Protein AF-A0A370G1S7-F1 (afdb_monomer_lite)

Structure (mmCIF, N/CA/C/O backbone):
data_AF-A0A370G1S7-F1
#
_entry.id   AF-A0A370G1S7-F1
#
loop_
_atom_site.group_PDB
_atom_site.id
_atom_site.type_symbol
_atom_site.label_atom_id
_atom_site.label_alt_id
_atom_site.label_comp_id
_atom_site.label_asym_id
_atom_site.label_entity_id
_atom_site.label_seq_id
_atom_site.pdbx_PDB_ins_code
_atom_site.Cartn_x
_atom_site.Cartn_y
_atom_site.Cartn_z
_atom_site.occupancy
_atom_site.B_iso_or_equiv
_atom_site.auth_seq_id
_atom_site.auth_comp_id
_atom_site.auth_asym_id
_atom_site.auth_atom_id
_atom_site.pdbx_PDB_model_num
ATOM 1 N N . MET A 1 1 ? 10.199 -16.682 0.780 1.00 47.81 1 MET A N 1
ATOM 2 C CA . MET A 1 1 ? 8.820 -16.624 0.254 1.00 47.81 1 MET A CA 1
ATOM 3 C C . MET A 1 1 ? 8.368 -15.181 0.367 1.00 47.81 1 MET A C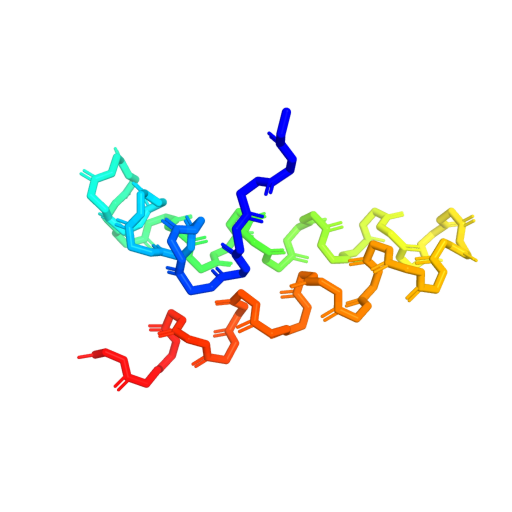 1
ATOM 5 O O . MET A 1 1 ? 8.485 -14.636 1.455 1.00 47.81 1 MET A O 1
ATOM 9 N N . ALA A 1 2 ? 7.983 -14.537 -0.735 1.00 58.19 2 ALA A N 1
ATOM 10 C CA . ALA A 1 2 ? 7.353 -13.219 -0.657 1.00 58.19 2 ALA A CA 1
ATOM 11 C C . ALA A 1 2 ? 5.923 -13.421 -0.134 1.00 58.19 2 ALA A C 1
ATOM 13 O O . ALA A 1 2 ? 5.226 -14.295 -0.646 1.00 58.19 2 ALA A O 1
ATOM 14 N N . LEU A 1 3 ? 5.534 -12.687 0.911 1.00 74.69 3 LEU A N 1
ATOM 15 C CA . LEU A 1 3 ? 4.154 -12.674 1.414 1.00 74.69 3 LEU A CA 1
ATOM 16 C C . LEU A 1 3 ? 3.210 -12.205 0.301 1.00 74.69 3 LEU A C 1
ATOM 18 O O . LEU A 1 3 ? 3.574 -11.305 -0.455 1.00 74.69 3 LEU A O 1
ATOM 22 N N . HIS A 1 4 ? 2.014 -12.786 0.202 1.00 92.69 4 HIS A N 1
ATOM 23 C CA . HIS A 1 4 ? 0.984 -12.287 -0.714 1.00 92.69 4 HIS A CA 1
ATOM 24 C C . HIS A 1 4 ? 0.527 -10.877 -0.266 1.00 92.69 4 HIS A C 1
ATOM 26 O O . HIS A 1 4 ? 0.511 -10.617 0.942 1.00 92.69 4 HIS A O 1
ATOM 32 N N . PRO A 1 5 ? 0.100 -9.967 -1.173 1.00 93.81 5 PRO A N 1
ATOM 33 C CA . PRO A 1 5 ? -0.340 -8.616 -0.797 1.00 93.81 5 PRO A CA 1
ATOM 34 C C . PRO A 1 5 ? -1.404 -8.598 0.307 1.00 93.81 5 PRO A C 1
ATOM 36 O O . PRO A 1 5 ? -1.310 -7.831 1.261 1.00 93.81 5 PRO A O 1
ATOM 39 N N . LYS A 1 6 ? -2.374 -9.516 0.241 1.00 94.50 6 LYS A N 1
ATOM 40 C CA . LYS A 1 6 ? -3.410 -9.671 1.267 1.00 94.50 6 LYS A CA 1
ATOM 41 C C . LYS A 1 6 ? -2.837 -10.013 2.646 1.00 94.50 6 LYS A C 1
ATOM 43 O O . LYS A 1 6 ? -3.183 -9.370 3.630 1.00 94.50 6 LYS A O 1
ATOM 48 N N . GLU A 1 7 ? -1.937 -10.993 2.718 1.00 96.38 7 GLU A N 1
ATOM 49 C CA . GLU A 1 7 ? -1.298 -11.391 3.980 1.00 96.38 7 GLU A CA 1
ATOM 50 C C . GLU A 1 7 ? -0.457 -10.243 4.546 1.00 96.38 7 GLU A C 1
ATOM 52 O O . GLU A 1 7 ? -0.429 -10.012 5.755 1.00 96.38 7 GLU A O 1
ATOM 57 N N . LYS A 1 8 ? 0.199 -9.478 3.662 1.00 96.38 8 LYS A N 1
ATOM 58 C CA . LYS A 1 8 ? 0.965 -8.303 4.064 1.00 96.38 8 LYS A CA 1
ATOM 59 C C . LYS A 1 8 ? 0.066 -7.190 4.600 1.00 96.38 8 LYS A C 1
ATOM 61 O O . LYS A 1 8 ? 0.411 -6.596 5.619 1.00 96.38 8 LYS A O 1
ATOM 66 N N . ALA A 1 9 ? -1.077 -6.940 3.964 1.00 96.25 9 ALA A N 1
ATOM 67 C CA . ALA A 1 9 ? -2.080 -5.987 4.430 1.00 96.25 9 ALA A CA 1
ATOM 68 C C . ALA A 1 9 ? -2.601 -6.362 5.825 1.00 96.25 9 ALA A C 1
ATOM 70 O O . ALA A 1 9 ? -2.553 -5.539 6.736 1.00 96.25 9 ALA A O 1
ATOM 71 N N . GLU A 1 10 ? -3.014 -7.618 6.024 1.00 95.88 10 GLU A N 1
ATOM 72 C CA . GLU A 1 10 ? -3.481 -8.127 7.322 1.00 95.88 10 GLU A CA 1
ATOM 73 C C . GLU A 1 10 ? -2.403 -8.004 8.407 1.00 95.88 10 GLU A C 1
ATOM 75 O O . GLU A 1 10 ? -2.680 -7.558 9.523 1.00 95.88 10 GLU A O 1
ATOM 80 N N . GLN A 1 11 ? -1.151 -8.338 8.076 1.00 95.81 11 GLN A N 1
ATOM 81 C CA . GLN A 1 11 ? -0.024 -8.164 8.988 1.00 95.81 11 GLN A CA 1
ATOM 82 C C . GLN A 1 11 ? 0.173 -6.688 9.360 1.00 95.81 11 GLN A C 1
ATOM 84 O O . GLN A 1 11 ? 0.317 -6.370 10.538 1.00 95.81 11 GLN A O 1
ATOM 89 N N . MET A 1 12 ? 0.160 -5.782 8.379 1.00 96.44 12 MET A N 1
ATOM 90 C CA . MET A 1 12 ? 0.348 -4.352 8.626 1.00 96.44 12 MET A CA 1
ATOM 91 C C . MET A 1 12 ? -0.781 -3.773 9.474 1.00 96.44 12 MET A C 1
ATOM 93 O O . MET A 1 12 ? -0.500 -3.032 10.410 1.00 96.44 12 MET A O 1
ATOM 97 N N . VAL A 1 13 ? -2.038 -4.140 9.216 1.00 96.25 13 VAL A N 1
ATOM 98 C CA . VAL A 1 13 ? -3.176 -3.723 10.051 1.00 96.25 13 VAL A CA 1
ATOM 99 C C . VAL A 1 13 ? -3.014 -4.239 11.480 1.00 96.25 13 VAL A C 1
ATOM 101 O O . VAL A 1 13 ? -3.228 -3.490 12.431 1.00 96.25 13 VAL A O 1
ATOM 104 N N . LYS A 1 14 ? -2.563 -5.484 11.657 1.00 96.19 14 LYS A N 1
ATOM 105 C CA . LYS A 1 14 ? -2.325 -6.064 12.984 1.00 96.19 14 LYS A CA 1
ATOM 106 C C . LYS A 1 14 ? -1.183 -5.382 13.746 1.00 96.19 14 LYS A C 1
ATOM 108 O O . LYS A 1 14 ? -1.281 -5.221 14.958 1.00 96.19 14 LYS A O 1
ATOM 113 N N . GLU A 1 15 ? -0.099 -5.020 13.064 1.00 96.38 15 GLU A N 1
ATOM 114 C CA . GLU A 1 15 ? 1.107 -4.453 13.685 1.00 96.38 15 GLU A CA 1
ATOM 115 C C . GLU A 1 15 ? 1.024 -2.933 13.883 1.00 96.38 15 GLU A C 1
ATOM 117 O O . GLU A 1 15 ? 1.496 -2.415 14.893 1.00 96.38 15 GLU A O 1
ATOM 122 N N . LEU A 1 16 ? 0.433 -2.215 12.924 1.00 95.50 16 LEU A N 1
ATOM 123 C CA . LEU A 1 16 ? 0.447 -0.751 12.846 1.00 95.50 16 LEU A CA 1
ATOM 124 C C . LEU A 1 16 ? -0.931 -0.118 13.087 1.00 95.50 16 LEU A C 1
ATOM 126 O O . LEU A 1 16 ? -1.020 1.092 13.316 1.00 95.50 16 LEU A O 1
ATOM 130 N N . GLY A 1 17 ? -2.014 -0.899 13.023 1.00 94.19 17 GLY A N 1
ATOM 131 C CA . GLY A 1 17 ? -3.381 -0.401 13.154 1.00 94.19 17 GLY A CA 1
ATOM 132 C C . GLY A 1 17 ? -3.678 0.701 12.138 1.00 94.19 17 GLY A C 1
ATOM 133 O O . GLY A 1 17 ? -3.515 0.518 10.933 1.00 94.19 17 GLY A O 1
ATOM 134 N N . ALA A 1 18 ? -4.055 1.882 12.633 1.00 92.12 18 ALA A N 1
ATOM 135 C CA . ALA A 1 18 ? -4.364 3.050 11.805 1.00 92.12 18 ALA A CA 1
ATOM 136 C C . ALA A 1 18 ? -3.186 3.531 10.931 1.00 92.12 18 ALA A C 1
ATOM 138 O O . ALA A 1 18 ? -3.410 4.216 9.936 1.00 92.12 18 ALA A O 1
ATOM 139 N N . GLN A 1 19 ? -1.943 3.169 11.273 1.00 96.19 19 GLN A N 1
ATOM 140 C CA . GLN A 1 19 ? -0.756 3.550 10.500 1.00 96.19 19 GLN A CA 1
ATOM 141 C C . GLN A 1 19 ? -0.440 2.589 9.343 1.00 96.19 19 GLN A C 1
ATOM 143 O O . GLN A 1 19 ? 0.473 2.852 8.562 1.00 96.19 19 GLN A O 1
ATOM 148 N N . ALA A 1 20 ? -1.188 1.492 9.194 1.00 96.94 20 ALA A N 1
ATOM 149 C CA . ALA A 1 20 ? -0.962 0.524 8.124 1.00 96.94 20 ALA A CA 1
ATOM 150 C C . ALA A 1 20 ? -1.117 1.155 6.733 1.00 96.94 20 ALA A C 1
ATOM 152 O O . ALA A 1 20 ? -0.255 0.980 5.873 1.00 96.94 20 ALA A O 1
ATOM 153 N N . LEU A 1 21 ? -2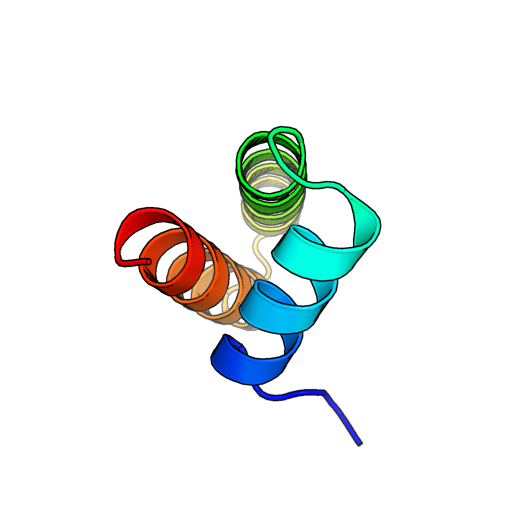.190 1.924 6.533 1.00 96.81 21 LEU A N 1
ATOM 154 C CA . LEU A 1 21 ? -2.466 2.584 5.263 1.00 96.81 21 LEU A CA 1
ATOM 155 C C . LEU A 1 21 ? -1.393 3.621 4.873 1.00 96.81 21 LEU A C 1
ATOM 157 O O . LEU A 1 21 ? -0.826 3.477 3.790 1.00 96.81 21 LEU A O 1
ATOM 161 N N . PRO A 1 22 ? -1.058 4.623 5.712 1.00 97.88 22 PRO A N 1
ATOM 162 C CA . PRO A 1 22 ? -0.050 5.617 5.343 1.00 97.88 22 PRO A CA 1
ATOM 163 C C . PRO A 1 22 ? 1.346 5.010 5.143 1.00 97.88 22 PRO A C 1
ATOM 165 O O . PRO A 1 22 ? 2.090 5.474 4.280 1.00 97.88 22 PRO A O 1
ATOM 168 N N . GLU A 1 23 ? 1.715 3.950 5.875 1.00 97.94 23 GLU A N 1
ATOM 169 C CA . GLU A 1 23 ? 2.979 3.246 5.618 1.00 97.94 23 GLU A CA 1
ATOM 170 C C . GLU A 1 23 ? 2.948 2.507 4.269 1.00 97.94 23 GLU A 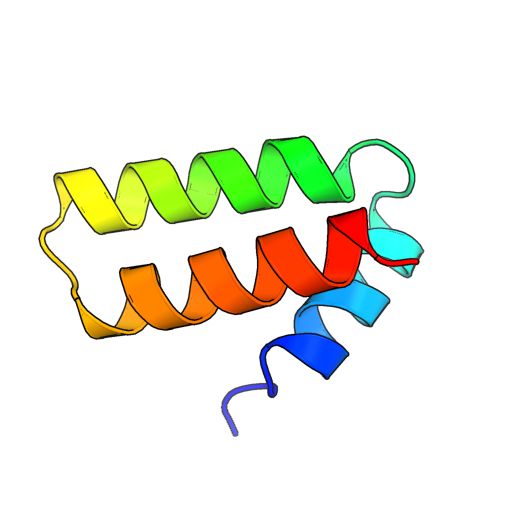C 1
ATOM 172 O O . GLU A 1 23 ? 3.929 2.564 3.529 1.00 97.94 23 GLU A O 1
ATOM 177 N N . ALA A 1 24 ? 1.836 1.861 3.897 1.00 97.25 24 ALA A N 1
ATOM 178 C CA . ALA A 1 24 ? 1.705 1.208 2.592 1.00 97.25 24 ALA A CA 1
ATOM 179 C C . ALA A 1 24 ? 1.740 2.223 1.432 1.00 97.25 24 ALA A C 1
ATOM 181 O O . ALA A 1 24 ? 2.449 2.010 0.449 1.00 97.25 24 ALA A O 1
ATOM 182 N N . GLU A 1 25 ? 1.060 3.366 1.572 1.00 98.12 25 GLU A N 1
ATOM 183 C CA . GLU A 1 25 ? 1.094 4.467 0.596 1.00 98.12 25 GLU A CA 1
ATOM 184 C C . GLU A 1 25 ? 2.506 5.050 0.439 1.00 98.12 25 GLU A C 1
ATOM 186 O O . GLU A 1 25 ? 2.952 5.318 -0.678 1.00 98.12 25 GLU A O 1
ATOM 191 N N . LYS A 1 26 ? 3.264 5.164 1.536 1.00 98.25 26 LYS A N 1
ATOM 192 C CA . LYS A 1 26 ? 4.673 5.572 1.489 1.00 98.25 26 LYS A CA 1
ATOM 193 C C . LYS A 1 26 ? 5.533 4.578 0.706 1.00 98.25 26 LYS A C 1
ATOM 195 O O . LYS A 1 26 ? 6.361 4.997 -0.100 1.00 98.25 26 LYS A O 1
ATOM 200 N N . ARG A 1 27 ? 5.356 3.271 0.925 1.00 97.75 27 ARG A N 1
ATOM 201 C CA . ARG A 1 27 ? 6.098 2.222 0.197 1.00 97.75 27 ARG A CA 1
ATOM 202 C C . ARG A 1 27 ? 5.778 2.231 -1.293 1.00 97.75 27 ARG A C 1
ATOM 204 O O . ARG A 1 27 ? 6.696 2.149 -2.103 1.00 97.75 27 ARG A O 1
ATOM 211 N N . TYR A 1 28 ? 4.508 2.418 -1.639 1.00 98.12 28 TYR A N 1
ATOM 212 C CA . TYR A 1 28 ? 4.083 2.623 -3.019 1.00 98.12 28 TYR A CA 1
ATOM 213 C C . TYR A 1 28 ? 4.754 3.854 -3.649 1.00 98.12 28 TYR A C 1
ATOM 215 O O . TYR A 1 28 ? 5.280 3.763 -4.756 1.00 98.12 28 TYR A O 1
ATOM 223 N N . GLY A 1 29 ? 4.828 4.975 -2.923 1.00 98.00 29 GLY A N 1
ATOM 224 C CA . GLY A 1 29 ? 5.555 6.172 -3.360 1.00 98.00 29 GLY A CA 1
ATOM 225 C C . GLY A 1 29 ? 7.028 5.897 -3.685 1.00 98.00 29 GLY A C 1
ATOM 226 O O . GLY A 1 29 ? 7.505 6.278 -4.749 1.00 98.00 29 GLY A O 1
ATOM 227 N N . VAL A 1 30 ? 7.727 5.147 -2.828 1.00 98.00 30 VAL A N 1
ATOM 228 C CA . VAL A 1 30 ? 9.118 4.731 -3.091 1.00 98.00 30 VAL A CA 1
ATOM 229 C C . VAL A 1 30 ? 9.213 3.842 -4.338 1.00 98.00 30 VAL A C 1
ATOM 231 O O . VAL A 1 30 ? 10.116 4.018 -5.153 1.00 98.00 30 VAL A O 1
ATOM 234 N N . ALA A 1 31 ? 8.276 2.910 -4.530 1.00 97.56 31 ALA A N 1
ATOM 235 C CA . ALA A 1 31 ? 8.251 2.051 -5.714 1.00 97.56 31 ALA A CA 1
ATOM 236 C C . ALA A 1 31 ? 8.012 2.843 -7.016 1.00 97.56 31 ALA A C 1
ATOM 238 O O . ALA A 1 31 ? 8.568 2.500 -8.064 1.00 97.56 31 ALA A O 1
ATOM 239 N N . LEU A 1 32 ? 7.222 3.923 -6.956 1.00 97.88 32 LEU A N 1
ATOM 240 C CA . LEU A 1 32 ? 7.058 4.867 -8.064 1.00 97.88 32 LEU A CA 1
ATOM 241 C C . LEU A 1 32 ? 8.364 5.603 -8.376 1.00 97.88 32 LEU A C 1
ATOM 243 O O . LEU A 1 32 ? 8.775 5.637 -9.533 1.00 97.88 32 LEU A O 1
ATOM 247 N N . GLU A 1 33 ? 9.040 6.143 -7.358 1.00 98.25 33 GLU A N 1
ATOM 248 C CA . GLU A 1 33 ? 10.323 6.847 -7.520 1.00 98.25 33 GLU A CA 1
ATOM 249 C C . GLU A 1 33 ? 11.411 5.948 -8.122 1.00 98.25 33 GLU A C 1
ATOM 251 O O . GLU A 1 33 ? 12.214 6.396 -8.939 1.00 98.25 33 GLU A O 1
ATOM 256 N N . MET A 1 34 ? 11.416 4.667 -7.751 1.00 97.94 34 MET A N 1
ATOM 257 C CA . MET A 1 34 ? 12.362 3.674 -8.265 1.00 97.94 34 MET A CA 1
ATOM 258 C C . MET A 1 34 ? 11.969 3.087 -9.625 1.00 97.94 34 MET A C 1
ATOM 260 O O . MET A 1 34 ? 12.740 2.311 -10.188 1.00 97.94 34 MET A O 1
ATOM 264 N N . LEU A 1 35 ? 10.791 3.438 -10.158 1.00 97.31 35 LEU A N 1
ATOM 265 C CA . LEU A 1 35 ? 10.215 2.844 -11.371 1.00 97.31 35 LEU A CA 1
ATOM 266 C C . LEU A 1 35 ? 10.103 1.305 -11.297 1.00 97.31 35 LEU A C 1
ATOM 268 O O . LEU A 1 35 ? 10.121 0.623 -12.324 1.00 97.31 35 LEU A O 1
ATOM 272 N N . ASP A 1 36 ? 9.964 0.746 -10.090 1.00 97.69 36 ASP A N 1
ATOM 273 C CA . ASP A 1 36 ? 9.804 -0.695 -9.882 1.00 97.69 36 ASP A CA 1
ATOM 274 C C . ASP A 1 36 ? 8.331 -1.089 -10.040 1.00 97.69 36 ASP A C 1
ATOM 276 O O . ASP A 1 36 ? 7.542 -1.058 -9.095 1.00 97.69 36 ASP A O 1
ATOM 280 N N . LEU A 1 37 ? 7.956 -1.474 -11.260 1.00 94.88 37 LEU A N 1
ATOM 281 C CA . LEU A 1 37 ? 6.583 -1.857 -11.604 1.00 94.88 37 LEU A CA 1
ATOM 282 C C . LEU A 1 37 ? 6.058 -3.046 -10.7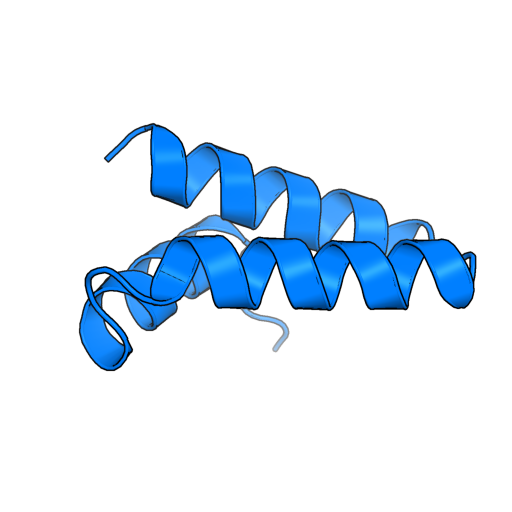86 1.00 94.88 37 LEU A C 1
ATOM 284 O O . LEU A 1 37 ? 4.851 -3.155 -10.568 1.00 94.88 37 LEU A O 1
ATOM 288 N N . LYS A 1 38 ? 6.941 -3.946 -10.336 1.00 95.75 38 LYS A N 1
ATOM 289 C CA . LYS A 1 38 ? 6.535 -5.116 -9.556 1.00 95.75 38 LYS A CA 1
ATOM 290 C C . LYS A 1 38 ? 6.148 -4.698 -8.143 1.00 95.75 38 LYS A C 1
ATOM 292 O O . LYS A 1 38 ? 5.093 -5.101 -7.660 1.00 95.75 38 LYS A O 1
ATOM 297 N N . GLU A 1 39 ? 6.982 -3.883 -7.503 1.00 96.56 39 GLU A N 1
ATOM 298 C CA . GLU A 1 39 ? 6.678 -3.333 -6.182 1.00 96.56 39 GLU A CA 1
ATOM 299 C C . GLU A 1 39 ? 5.481 -2.374 -6.247 1.00 96.56 39 GLU A C 1
ATOM 301 O O . GLU A 1 39 ? 4.642 -2.398 -5.353 1.00 96.56 39 GLU A O 1
ATOM 306 N N . GLN A 1 40 ? 5.332 -1.589 -7.319 1.00 97.50 40 GLN A N 1
ATOM 307 C CA . GLN A 1 40 ? 4.158 -0.728 -7.511 1.00 97.50 40 GLN A CA 1
ATOM 308 C C . GLN A 1 40 ? 2.857 -1.533 -7.497 1.00 97.50 40 GLN A C 1
ATOM 310 O O . GLN A 1 40 ? 1.964 -1.209 -6.718 1.00 97.50 40 GLN A O 1
ATOM 315 N N . GLY A 1 41 ? 2.762 -2.591 -8.312 1.00 97.06 41 GLY A N 1
ATOM 316 C CA . GLY A 1 41 ? 1.579 -3.457 -8.336 1.00 97.06 41 GLY A CA 1
ATOM 317 C C . GLY A 1 41 ? 1.333 -4.126 -6.984 1.00 97.06 41 GLY A C 1
ATOM 318 O O . GLY A 1 41 ? 0.221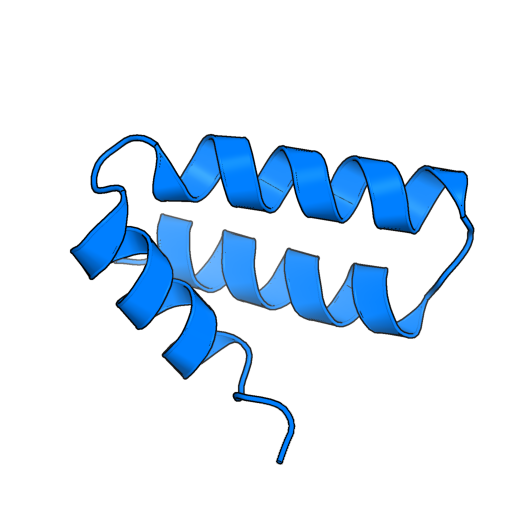 -4.090 -6.469 1.00 97.06 41 GLY A O 1
ATOM 319 N N . PHE A 1 42 ? 2.394 -4.641 -6.358 1.00 97.62 42 PHE A N 1
ATOM 320 C CA . PHE A 1 42 ? 2.304 -5.250 -5.034 1.00 97.62 42 PHE A CA 1
ATOM 321 C C . PHE A 1 42 ? 1.736 -4.285 -3.984 1.00 97.62 42 PHE A C 1
ATOM 323 O O . PHE A 1 42 ? 0.786 -4.627 -3.283 1.00 97.62 42 PHE A O 1
ATOM 330 N N . TRP A 1 43 ? 2.295 -3.078 -3.862 1.00 97.56 43 TRP A N 1
ATOM 331 C CA . TRP A 1 43 ? 1.857 -2.114 -2.852 1.00 97.56 43 TRP A CA 1
ATOM 332 C C . TRP A 1 43 ? 0.482 -1.524 -3.157 1.00 97.56 43 TRP A C 1
ATOM 334 O O . TRP A 1 43 ? -0.255 -1.240 -2.214 1.00 97.56 43 TRP A O 1
ATOM 344 N N . LEU A 1 44 ? 0.105 -1.395 -4.434 1.00 97.75 44 LEU A N 1
ATOM 345 C CA . LEU A 1 44 ? -1.253 -1.017 -4.819 1.00 97.75 44 LEU A CA 1
ATOM 346 C C . LEU A 1 44 ? -2.270 -2.042 -4.286 1.00 97.75 44 LEU A C 1
ATOM 348 O O . LEU A 1 44 ? -3.205 -1.656 -3.587 1.00 97.75 44 LEU A O 1
ATOM 352 N N . ASP A 1 45 ? -2.023 -3.338 -4.504 1.00 97.75 45 ASP A N 1
ATOM 353 C CA . ASP A 1 45 ? -2.882 -4.422 -4.006 1.00 97.75 45 ASP A CA 1
ATOM 354 C C . ASP A 1 45 ? -2.947 -4.439 -2.465 1.00 97.75 45 ASP A C 1
ATOM 356 O O . ASP A 1 45 ? -4.009 -4.651 -1.875 1.00 97.75 45 ASP A O 1
ATOM 360 N N . VAL A 1 46 ? -1.820 -4.189 -1.780 1.00 97.50 46 VAL A N 1
ATOM 361 C CA . VAL A 1 46 ? -1.792 -4.057 -0.309 1.00 97.50 46 VAL A CA 1
ATOM 362 C C . VAL A 1 46 ? -2.694 -2.904 0.142 1.00 97.50 46 VAL A C 1
ATOM 364 O O . VAL A 1 4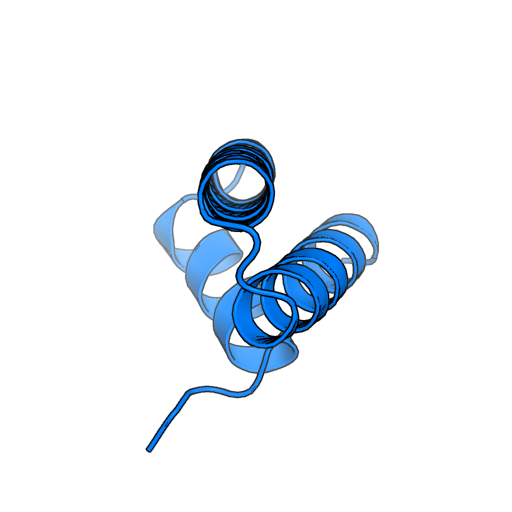6 ? -3.496 -3.079 1.059 1.00 97.50 46 VAL A O 1
ATOM 367 N N . ILE A 1 47 ? -2.579 -1.731 -0.487 1.00 98.00 47 ILE A N 1
ATOM 368 C CA . ILE A 1 47 ? -3.375 -0.540 -0.151 1.00 98.00 47 ILE A CA 1
ATOM 369 C C . ILE A 1 47 ? -4.868 -0.812 -0.351 1.00 98.00 47 ILE A C 1
ATOM 371 O O . ILE A 1 47 ? -5.671 -0.463 0.517 1.00 98.00 47 ILE A O 1
ATOM 375 N N . GLU A 1 48 ? -5.246 -1.446 -1.462 1.00 97.56 48 GLU A N 1
ATOM 376 C CA . GLU A 1 48 ? -6.637 -1.821 -1.729 1.00 97.56 48 GLU A CA 1
ATOM 377 C C . GLU A 1 48 ? -7.177 -2.782 -0.666 1.00 97.56 48 GLU A C 1
ATOM 379 O O . GLU A 1 48 ? -8.278 -2.582 -0.143 1.00 97.56 48 GLU A O 1
ATOM 384 N N . HIS A 1 49 ? -6.384 -3.777 -0.264 1.00 97.00 49 HIS A N 1
ATOM 385 C CA . HIS A 1 49 ? -6.767 -4.689 0.809 1.00 97.00 49 HIS A CA 1
ATOM 386 C C . HIS A 1 49 ? -6.901 -4.001 2.169 1.00 97.00 49 HIS A C 1
ATOM 388 O O . HIS A 1 49 ? -7.808 -4.346 2.916 1.00 97.00 49 HIS A O 1
ATOM 394 N N . ILE A 1 50 ? -6.053 -3.023 2.501 1.00 96.00 50 ILE A N 1
ATOM 395 C CA . ILE A 1 50 ? -6.188 -2.266 3.756 1.00 96.00 50 ILE A CA 1
ATOM 396 C C . ILE A 1 50 ? -7.467 -1.415 3.743 1.00 96.00 50 ILE A C 1
ATOM 398 O O . ILE A 1 50 ? -8.148 -1.330 4.758 1.00 96.00 50 ILE A O 1
ATOM 402 N N . LYS A 1 51 ? -7.812 -0.797 2.605 1.00 94.88 51 LYS A N 1
ATOM 403 C CA . LYS A 1 51 ? -8.998 0.075 2.466 1.00 94.88 51 LYS A CA 1
ATOM 404 C C . LYS A 1 51 ? -10.332 -0.676 2.461 1.00 94.88 51 LYS A C 1
ATOM 406 O O . LYS A 1 51 ? -11.369 -0.047 2.651 1.00 94.88 51 LYS A O 1
ATOM 411 N N . THR A 1 52 ? -10.317 -1.977 2.177 1.00 92.00 52 THR A N 1
ATOM 412 C CA . THR A 1 52 ? -11.525 -2.810 2.039 1.00 92.00 52 THR A CA 1
ATOM 413 C C . THR A 1 52 ? -11.858 -3.635 3.284 1.00 92.00 52 THR A C 1
ATOM 415 O O . THR A 1 52 ? -12.884 -4.318 3.284 1.00 92.00 52 THR A O 1
ATOM 418 N N . GLN A 1 53 ? -11.022 -3.576 4.326 1.00 74.31 53 GLN A N 1
ATOM 419 C CA . GLN A 1 53 ? -11.299 -4.142 5.654 1.00 74.31 53 GLN A CA 1
ATOM 420 C C . GLN A 1 53 ? -12.047 -3.147 6.540 1.00 74.31 53 GLN A C 1
ATOM 422 O O . GLN A 1 53 ? -12.892 -3.621 7.332 1.00 74.31 53 GLN A O 1
#

Foldseek 3Di:
DDDQLLRLLVVLCVPPPVCSQVVLVVQLVVCVVVVPPVSVVSSVSNNVNNVVD

Radius of gyration: 10.32 Å; chains: 1; bounding box: 24×24×25 Å

Sequence (53 aa):
MALHPKEKAEQMVKELGAQALPEAEKRYGVALEMLDLKEQGFWLDVIEHIKTQ

Secondary structure (DSSP, 8-state):
-PPPHHHHHHHHHHHHGGGHHHHHHHHHHHHHHTT-HHHHHHHHHHHHHHHT-

pLDDT: mean 94.09, std 9.34, range [47.81, 98.25]

Organism: Gluconacetobacter liquefaciens (NCBI:txid89584)